Protein AF-A0A4Y3VEK3-F1 (afdb_monomer)

Nearest PDB structures (foldseek):
  3l9f-assembly2_C  TM=2.224E-01  e=5.354E+00  Streptococcus mutans UA159
  4zhx-assembly1_B  TM=2.321E-01  e=6.112E+00  Homo sapiens
  6c9j-assembly1_B  TM=2.229E-01  e=9.713E+00  Homo sapiens

Sequence (90 aa):
MKVATQDPARLRDVLAGPGVDITGQVGSAELHVTGLTAREIGLKAAEHGIPLFELSARTVSLEQAFMDLTRDAVEYHGTTTATDTLGSVA

Mean predicted aligned error: 11.64 Å

Secondary structure (DSSP, 8-state):
-EEEES-HHHHHHHH--TT-EEEE-TT-SEEEEESS-HHHHHHHHHHTT--EEEEE-----HHHHHHHHHTT------------------

Organism: NCBI:txid284043

pLDDT: mean 84.43, std 18.0, range [42.12, 98.5]

Structure (mmCIF, N/CA/C/O backbone):
data_AF-A0A4Y3VEK3-F1
#
_entry.id   AF-A0A4Y3VEK3-F1
#
loop_
_atom_site.group_PDB
_atom_site.id
_atom_site.type_symbol
_atom_site.label_atom_id
_atom_site.label_alt_id
_atom_site.label_comp_id
_atom_site.label_asym_id
_atom_site.label_entity_id
_atom_site.label_seq_id
_atom_site.pdbx_PDB_ins_code
_atom_site.Cartn_x
_atom_site.Cartn_y
_atom_site.Cartn_z
_atom_site.occupancy
_atom_site.B_iso_or_equiv
_atom_site.auth_seq_id
_atom_site.auth_comp_id
_atom_site.auth_asym_id
_atom_site.auth_atom_id
_atom_site.pdbx_PDB_model_num
ATOM 1 N N . MET A 1 1 ? -2.956 -0.395 2.949 1.00 95.25 1 MET A N 1
ATOM 2 C CA . MET A 1 1 ? -1.481 -0.390 2.998 1.00 95.25 1 MET A CA 1
ATOM 3 C C . MET A 1 1 ? -0.982 0.857 2.305 1.00 95.25 1 MET A C 1
ATOM 5 O O . MET A 1 1 ? -1.508 1.178 1.244 1.00 95.25 1 MET A O 1
ATOM 9 N N . LYS A 1 2 ? -0.033 1.572 2.904 1.00 96.44 2 LYS A N 1
ATOM 10 C CA . LYS A 1 2 ? 0.682 2.664 2.241 1.00 96.44 2 LYS A CA 1
ATOM 11 C C . LYS A 1 2 ? 1.963 2.093 1.642 1.00 96.44 2 LYS A C 1
ATOM 13 O O . LYS A 1 2 ? 2.649 1.310 2.299 1.00 96.44 2 LYS A O 1
ATOM 18 N N . VAL A 1 3 ? 2.233 2.427 0.387 1.00 97.69 3 VAL A N 1
ATOM 19 C CA . VAL A 1 3 ? 3.368 1.897 -0.372 1.00 97.69 3 VAL A CA 1
ATOM 20 C C . VAL A 1 3 ? 4.023 3.035 -1.135 1.00 97.69 3 VAL A C 1
ATOM 22 O O . VAL A 1 3 ? 3.316 3.854 -1.714 1.00 97.69 3 VAL 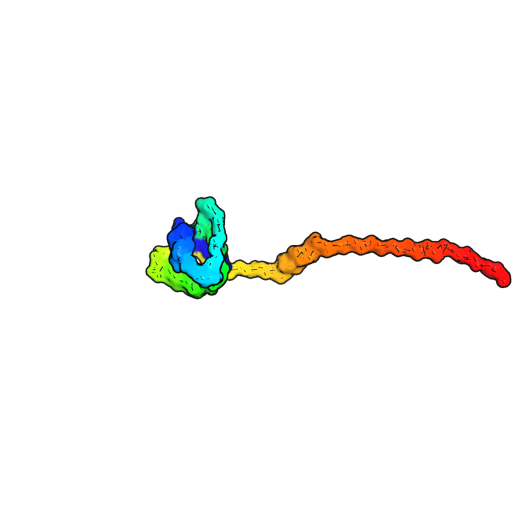A O 1
ATOM 25 N N . ALA A 1 4 ? 5.351 3.081 -1.167 1.00 98.00 4 ALA A N 1
ATOM 26 C CA . ALA A 1 4 ? 6.097 4.044 -1.974 1.00 98.00 4 ALA A CA 1
ATOM 27 C C . ALA A 1 4 ? 7.155 3.327 -2.814 1.00 98.00 4 ALA A C 1
ATOM 29 O O . ALA A 1 4 ? 7.834 2.428 -2.318 1.00 98.00 4 ALA A O 1
ATOM 30 N N . THR A 1 5 ? 7.302 3.709 -4.079 1.00 98.12 5 THR A N 1
ATOM 31 C CA . THR A 1 5 ? 8.252 3.089 -5.017 1.00 98.12 5 THR A CA 1
ATOM 32 C C . THR A 1 5 ? 8.674 4.071 -6.111 1.00 98.12 5 THR A C 1
ATOM 34 O O . THR A 1 5 ? 7.978 5.048 -6.374 1.00 98.12 5 THR A O 1
ATOM 37 N N . GLN A 1 6 ? 9.800 3.803 -6.777 1.00 96.75 6 GLN A N 1
ATOM 38 C CA . GLN A 1 6 ? 10.232 4.567 -7.954 1.00 96.75 6 GLN A CA 1
ATOM 39 C C . GLN A 1 6 ? 9.279 4.442 -9.149 1.00 96.75 6 GLN A C 1
ATOM 41 O O . GLN A 1 6 ? 9.234 5.346 -9.976 1.00 96.75 6 GLN A O 1
ATOM 46 N N . ASP A 1 7 ? 8.548 3.327 -9.256 1.00 96.88 7 ASP A N 1
ATOM 47 C CA . ASP A 1 7 ? 7.681 3.034 -10.400 1.00 96.88 7 ASP A CA 1
ATOM 48 C C . ASP A 1 7 ? 6.267 2.642 -9.931 1.00 96.88 7 ASP A C 1
ATOM 50 O O . ASP A 1 7 ? 5.906 1.459 -9.880 1.00 96.88 7 ASP A O 1
ATOM 54 N N . PRO A 1 8 ? 5.457 3.635 -9.522 1.00 97.38 8 PRO A N 1
ATOM 55 C CA . PRO A 1 8 ? 4.110 3.400 -9.014 1.00 97.38 8 PRO A CA 1
ATOM 56 C C . PRO A 1 8 ? 3.172 2.874 -10.105 1.00 97.38 8 PRO A C 1
ATOM 58 O O . PRO A 1 8 ? 2.261 2.114 -9.794 1.00 97.38 8 PRO A O 1
ATOM 61 N N . ALA A 1 9 ? 3.385 3.227 -11.375 1.00 96.44 9 ALA A N 1
ATOM 62 C CA . ALA A 1 9 ? 2.577 2.716 -12.480 1.00 96.44 9 ALA A CA 1
ATOM 63 C C . ALA A 1 9 ? 2.763 1.202 -12.634 1.00 96.44 9 ALA A C 1
ATOM 65 O O . ALA A 1 9 ? 1.794 0.449 -12.547 1.00 96.44 9 ALA A O 1
ATOM 66 N N . ARG A 1 10 ? 4.013 0.740 -12.733 1.00 97.50 10 ARG A N 1
ATOM 67 C CA . ARG A 1 10 ? 4.312 -0.690 -12.841 1.00 97.50 10 ARG A CA 1
ATOM 68 C C . ARG A 1 10 ? 3.866 -1.470 -11.610 1.00 97.50 10 ARG A C 1
ATOM 70 O O . ARG A 1 10 ? 3.390 -2.594 -11.738 1.00 97.50 10 ARG A O 1
ATOM 77 N N . LEU A 1 11 ? 3.988 -0.881 -10.418 1.00 98.12 11 LEU A N 1
ATOM 78 C CA . LEU A 1 11 ? 3.495 -1.515 -9.198 1.00 98.12 11 LEU A CA 1
ATOM 79 C C . LEU A 1 11 ? 1.965 -1.677 -9.212 1.00 98.12 11 LEU A C 1
ATOM 81 O O . LEU A 1 11 ? 1.466 -2.712 -8.779 1.00 98.12 11 LEU A O 1
ATOM 85 N N . ARG A 1 12 ? 1.208 -0.702 -9.732 1.00 97.50 12 ARG A N 1
ATOM 86 C CA . ARG A 1 12 ? -0.255 -0.834 -9.881 1.00 97.50 12 ARG A CA 1
ATOM 87 C C . ARG A 1 12 ? -0.615 -2.020 -10.764 1.00 97.50 12 ARG A C 1
ATOM 89 O O . ARG A 1 12 ? -1.471 -2.807 -10.374 1.00 97.50 12 ARG A O 1
ATOM 96 N N . ASP A 1 13 ? 0.067 -2.170 -11.892 1.00 97.38 13 ASP A N 1
ATOM 97 C CA . ASP A 1 13 ? -0.227 -3.230 -12.856 1.00 97.38 13 ASP A CA 1
ATOM 98 C C . ASP A 1 13 ? 0.002 -4.629 -12.268 1.00 97.38 13 ASP A C 1
ATOM 100 O O . ASP A 1 13 ? -0.836 -5.513 -12.433 1.00 97.38 13 ASP A O 1
ATOM 104 N N . VAL A 1 14 ? 1.095 -4.839 -11.524 1.00 97.88 14 VAL A N 1
ATOM 105 C CA . VAL A 1 14 ? 1.410 -6.164 -10.941 1.00 97.88 14 VAL A CA 1
ATOM 106 C C . VAL A 1 14 ? 0.541 -6.527 -9.732 1.00 97.88 14 VAL A C 1
ATOM 108 O O . VAL A 1 14 ? 0.376 -7.708 -9.402 1.00 97.88 14 VAL A O 1
ATOM 111 N N . LEU A 1 15 ? 0.006 -5.521 -9.036 1.00 98.00 15 LEU A N 1
ATOM 112 C CA . LEU A 1 15 ? -0.887 -5.714 -7.894 1.00 98.00 15 LEU A CA 1
ATOM 113 C C . LEU A 1 15 ? -2.357 -5.831 -8.315 1.00 98.00 15 LEU A C 1
ATOM 115 O O . LEU A 1 15 ? -3.158 -6.327 -7.523 1.00 98.00 15 LEU A O 1
ATOM 119 N N . ALA A 1 16 ? -2.714 -5.393 -9.526 1.00 96.75 16 ALA A N 1
ATOM 120 C CA . ALA A 1 16 ? -4.082 -5.412 -10.018 1.00 96.75 16 ALA A CA 1
ATOM 121 C C . ALA A 1 16 ? -4.669 -6.831 -10.009 1.00 96.75 16 ALA A C 1
ATOM 123 O O . ALA A 1 16 ? -4.046 -7.808 -10.429 1.00 96.75 16 ALA A O 1
ATOM 124 N N . GLY A 1 17 ? -5.904 -6.940 -9.532 1.00 95.62 17 GLY A N 1
ATOM 125 C CA . GLY A 1 17 ? -6.613 -8.204 -9.456 1.00 95.62 17 GLY A CA 1
ATOM 126 C C . GLY A 1 17 ? -7.974 -8.057 -8.781 1.00 95.62 17 GLY A C 1
ATOM 127 O O . GLY A 1 17 ? -8.314 -6.977 -8.290 1.00 95.62 17 GLY A O 1
ATOM 128 N N . PRO A 1 18 ? -8.774 -9.133 -8.752 1.00 95.75 18 PRO A N 1
ATOM 129 C CA . PRO A 1 18 ? -10.074 -9.122 -8.095 1.00 95.75 18 PRO A CA 1
ATOM 130 C C . PRO A 1 18 ? -9.955 -8.726 -6.617 1.00 95.75 18 PRO A C 1
ATOM 132 O O . PRO A 1 18 ? -9.146 -9.291 -5.887 1.00 95.75 18 PRO A O 1
ATOM 135 N N . GLY A 1 19 ? -10.772 -7.765 -6.178 1.00 96.12 19 GLY A N 1
ATOM 136 C CA . GLY A 1 19 ? -10.811 -7.317 -4.781 1.00 96.12 19 GLY A CA 1
ATOM 137 C C . GLY A 1 19 ? -9.657 -6.407 -4.346 1.00 96.12 19 GLY A C 1
ATOM 138 O O . GLY A 1 19 ? -9.610 -6.039 -3.175 1.00 96.12 19 GLY A O 1
ATOM 139 N N . VAL A 1 20 ? -8.759 -6.022 -5.259 1.00 97.75 20 VAL A N 1
ATOM 140 C CA . VAL A 1 20 ? -7.676 -5.069 -4.985 1.00 97.75 20 VAL A CA 1
ATOM 141 C C . VAL A 1 20 ? -8.084 -3.685 -5.476 1.00 97.75 20 VAL A C 1
ATOM 143 O O . VAL A 1 20 ? -8.350 -3.501 -6.662 1.00 97.75 20 VAL A O 1
ATOM 146 N N . ASP A 1 21 ? -8.091 -2.705 -4.576 1.00 97.69 21 ASP A N 1
ATOM 147 C CA . ASP A 1 21 ? -8.243 -1.293 -4.933 1.00 97.69 21 ASP A CA 1
ATOM 148 C C . ASP A 1 21 ? -6.936 -0.547 -4.659 1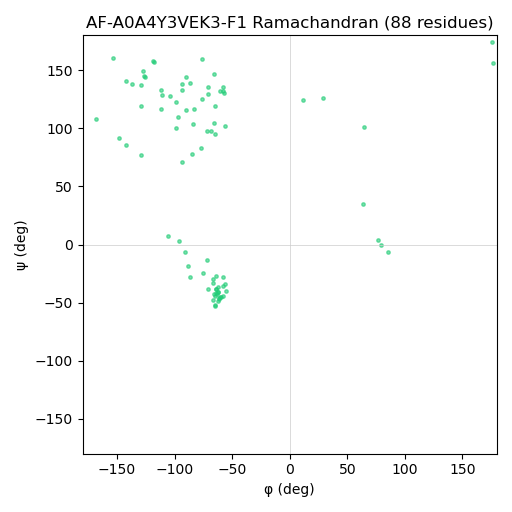.00 97.69 21 ASP A C 1
ATOM 150 O O . ASP A 1 21 ? -6.296 -0.724 -3.616 1.00 97.69 21 ASP A O 1
ATOM 154 N N . ILE A 1 22 ? -6.514 0.253 -5.639 1.00 97.50 22 ILE A N 1
ATOM 155 C CA . ILE A 1 22 ? -5.261 0.999 -5.589 1.00 97.50 22 ILE A CA 1
ATOM 156 C C . ILE A 1 22 ? -5.547 2.452 -5.931 1.00 97.50 22 ILE A C 1
ATOM 158 O O . ILE A 1 22 ? -5.953 2.782 -7.045 1.00 97.50 22 ILE A O 1
ATOM 162 N N . THR A 1 23 ? -5.255 3.352 -5.005 1.00 96.81 23 THR A N 1
ATOM 163 C CA . THR A 1 23 ? -5.387 4.801 -5.186 1.00 96.81 23 THR A CA 1
ATOM 164 C C . THR A 1 23 ? -4.023 5.472 -5.062 1.00 96.81 23 THR A C 1
ATOM 166 O O . THR A 1 23 ? -3.072 4.908 -4.524 1.00 96.81 23 THR A O 1
ATOM 169 N N . GLY A 1 24 ? -3.874 6.656 -5.645 1.00 94.62 24 GLY A N 1
ATOM 170 C CA . GLY A 1 24 ? -2.615 7.400 -5.651 1.00 94.62 24 GLY A CA 1
ATOM 171 C C . GLY A 1 24 ? -2.749 8.677 -6.467 1.00 94.62 24 GLY A C 1
ATOM 172 O O . GLY A 1 24 ? -3.624 8.765 -7.327 1.00 94.62 24 GLY A O 1
ATOM 173 N N . GLN A 1 25 ? -1.899 9.661 -6.182 1.00 93.56 25 GLN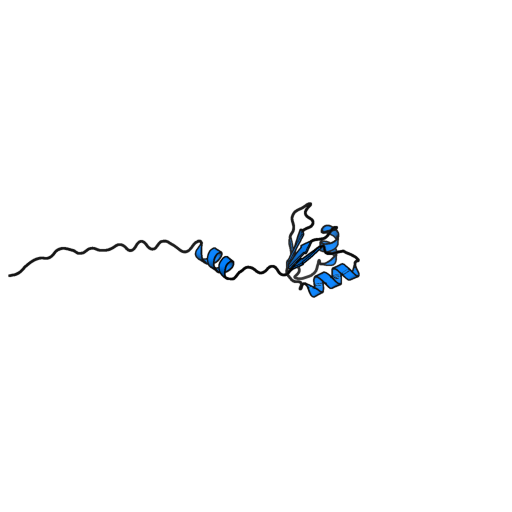 A N 1
ATOM 174 C CA . GLN A 1 25 ? -1.870 10.918 -6.927 1.00 93.56 25 GLN A CA 1
ATOM 175 C C . GLN A 1 25 ? -0.972 10.777 -8.160 1.00 93.56 25 GLN A C 1
ATOM 177 O O . GLN A 1 25 ? 0.110 10.195 -8.076 1.00 93.56 25 GLN A O 1
ATOM 182 N N . VAL A 1 26 ? -1.390 11.335 -9.298 1.00 88.12 26 VAL A N 1
ATOM 183 C CA . VAL A 1 26 ? -0.570 11.331 -10.521 1.00 88.12 26 VAL A CA 1
ATOM 184 C C . VAL A 1 26 ? 0.751 12.061 -10.261 1.00 88.12 26 VAL A C 1
ATOM 186 O O . VAL A 1 26 ? 0.763 13.154 -9.701 1.00 88.12 26 VAL A O 1
ATOM 189 N N . GLY A 1 27 ? 1.868 11.444 -10.654 1.00 89.75 27 GLY A N 1
ATOM 190 C CA . GLY A 1 27 ? 3.215 11.979 -10.423 1.00 89.75 27 GLY A CA 1
ATOM 191 C C . GLY A 1 27 ? 3.763 11.762 -9.006 1.00 89.75 27 GLY A C 1
ATOM 192 O O . GLY A 1 27 ? 4.898 12.147 -8.743 1.00 89.75 27 GLY A O 1
ATOM 193 N N . SER A 1 28 ? 3.002 11.133 -8.104 1.00 95.25 28 SER A N 1
ATOM 194 C CA . SER A 1 28 ? 3.496 10.718 -6.787 1.00 95.25 28 SER A CA 1
ATOM 195 C C . SER A 1 28 ? 4.077 9.308 -6.829 1.00 95.25 28 SER A C 1
ATOM 197 O O . SER A 1 28 ? 3.532 8.429 -7.491 1.00 95.25 28 SER A O 1
ATOM 199 N N . ALA A 1 29 ? 5.137 9.081 -6.053 1.00 96.50 29 ALA A N 1
ATOM 200 C CA . ALA A 1 29 ? 5.693 7.755 -5.777 1.00 96.50 29 ALA A CA 1
ATOM 201 C C . ALA A 1 29 ? 4.802 6.906 -4.846 1.00 96.50 29 ALA A C 1
ATOM 203 O O . ALA A 1 29 ? 5.037 5.706 -4.695 1.00 96.50 29 ALA A O 1
ATOM 204 N N . GLU A 1 30 ? 3.811 7.520 -4.192 1.00 97.50 30 GLU A N 1
ATOM 205 C CA . GLU A 1 30 ? 2.974 6.878 -3.179 1.00 97.50 30 GLU A CA 1
ATOM 206 C C . GLU A 1 30 ? 1.672 6.298 -3.738 1.00 97.50 30 GLU A C 1
ATOM 208 O O . GLU A 1 30 ? 0.931 6.939 -4.490 1.00 97.50 30 GLU A O 1
ATOM 213 N N . LEU A 1 31 ? 1.345 5.101 -3.256 1.00 97.56 31 LEU A N 1
ATOM 214 C CA . LEU A 1 31 ? 0.105 4.384 -3.498 1.00 97.56 31 LEU A CA 1
ATOM 215 C C . LEU A 1 31 ? -0.541 3.959 -2.179 1.00 97.56 31 LEU A C 1
ATOM 217 O O . LEU A 1 31 ? 0.124 3.628 -1.194 1.00 97.56 31 LEU A O 1
ATOM 221 N N . HIS A 1 32 ? -1.864 3.896 -2.197 1.00 97.06 32 HIS A N 1
ATOM 222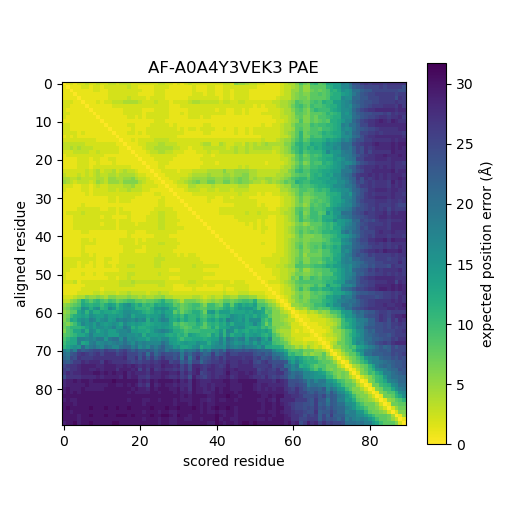 C CA . HIS A 1 32 ? -2.670 3.271 -1.165 1.00 97.06 32 HIS A CA 1
ATOM 223 C C . HIS A 1 32 ? -3.326 2.028 -1.746 1.00 97.06 32 HIS A C 1
ATOM 225 O O . HIS A 1 32 ? -4.120 2.123 -2.674 1.00 97.06 32 HIS A O 1
ATOM 231 N N . VAL A 1 33 ? -2.982 0.870 -1.193 1.00 97.25 33 VAL A N 1
ATOM 232 C CA . VAL A 1 33 ? -3.470 -0.437 -1.643 1.00 97.25 33 VAL A CA 1
ATOM 233 C C . VAL A 1 33 ? -4.399 -1.016 -0.584 1.00 97.25 33 VAL A C 1
ATOM 235 O O . VAL A 1 33 ? -4.029 -1.100 0.593 1.00 97.25 33 VAL A O 1
ATOM 238 N N . THR A 1 34 ? -5.590 -1.437 -0.982 1.00 96.62 34 THR A N 1
ATOM 239 C CA . THR A 1 34 ? -6.525 -2.215 -0.161 1.00 96.62 34 THR A CA 1
ATOM 240 C C . THR A 1 34 ? -6.783 -3.573 -0.817 1.00 96.62 34 THR A C 1
ATOM 242 O O . THR A 1 34 ? -6.514 -3.754 -2.001 1.00 96.62 34 THR A O 1
ATOM 245 N N . GLY A 1 35 ? -7.215 -4.561 -0.030 1.00 96.12 35 GLY A N 1
ATOM 246 C CA . GLY A 1 35 ? -7.422 -5.933 -0.514 1.00 96.12 35 GLY A CA 1
ATOM 247 C C . GLY A 1 35 ? -6.176 -6.826 -0.518 1.00 96.12 35 GLY A C 1
ATOM 248 O O . GLY A 1 35 ? -6.307 -8.024 -0.728 1.00 96.12 35 GLY A O 1
ATOM 249 N N . LEU A 1 36 ? -4.990 -6.278 -0.223 1.00 97.25 36 LEU A N 1
ATOM 250 C CA . LEU A 1 36 ? -3.747 -7.040 -0.066 1.00 97.25 36 LEU A CA 1
ATOM 251 C C . LEU A 1 36 ? -3.064 -6.742 1.270 1.00 97.25 36 LEU A C 1
ATOM 253 O O . LEU A 1 36 ? -3.056 -5.608 1.764 1.00 97.25 36 LEU A O 1
ATOM 257 N N . THR A 1 37 ? -2.437 -7.769 1.829 1.00 96.38 37 THR A N 1
ATOM 258 C CA . THR A 1 37 ? -1.538 -7.665 2.978 1.00 96.38 37 THR A CA 1
ATOM 259 C C . THR A 1 37 ? -0.182 -7.095 2.566 1.00 96.38 37 THR A C 1
ATOM 261 O O . THR A 1 37 ? 0.235 -7.182 1.410 1.00 96.38 37 THR A O 1
ATOM 264 N N . ALA A 1 38 ? 0.570 -6.563 3.535 1.00 97.06 38 ALA A N 1
ATOM 265 C CA . ALA A 1 38 ? 1.950 -6.145 3.294 1.00 97.06 38 ALA A CA 1
ATOM 266 C C . ALA A 1 38 ? 2.801 -7.297 2.725 1.00 97.06 38 ALA A C 1
ATOM 268 O O . ALA A 1 38 ? 3.571 -7.098 1.792 1.00 97.06 38 ALA A O 1
ATOM 269 N N . ARG A 1 39 ? 2.620 -8.527 3.223 1.00 97.62 39 ARG A N 1
ATOM 270 C CA . ARG A 1 39 ? 3.382 -9.688 2.747 1.00 97.62 39 ARG A CA 1
ATOM 271 C C . ARG A 1 39 ? 3.153 -9.967 1.260 1.00 97.62 39 ARG A C 1
ATOM 273 O O . ARG A 1 39 ? 4.121 -10.184 0.540 1.00 97.62 39 ARG A O 1
ATOM 280 N N . GLU A 1 40 ? 1.902 -9.941 0.807 1.00 97.94 40 GLU A N 1
ATOM 281 C CA . GLU A 1 40 ? 1.550 -10.177 -0.602 1.00 97.94 40 GLU A CA 1
ATOM 282 C C . GLU A 1 40 ? 2.098 -9.080 -1.515 1.00 97.94 40 GLU A C 1
ATOM 284 O O . GLU A 1 40 ? 2.657 -9.381 -2.568 1.00 97.94 40 GLU A O 1
ATOM 289 N N . ILE A 1 41 ? 1.993 -7.816 -1.090 1.00 98.25 41 ILE A N 1
ATOM 290 C CA . ILE A 1 41 ? 2.538 -6.673 -1.833 1.00 98.25 41 ILE A CA 1
ATOM 291 C C . ILE A 1 41 ? 4.058 -6.796 -1.958 1.00 98.25 41 ILE A C 1
ATOM 293 O O . ILE A 1 41 ? 4.598 -6.666 -3.054 1.00 98.25 41 ILE A O 1
ATOM 297 N N . GLY A 1 42 ? 4.747 -7.065 -0.846 1.00 98.12 42 GLY A N 1
ATOM 298 C CA . GLY A 1 42 ? 6.202 -7.192 -0.821 1.00 98.12 42 GLY A CA 1
ATOM 299 C C . GLY A 1 42 ? 6.704 -8.346 -1.686 1.00 98.12 42 GLY A C 1
ATOM 300 O O . GLY A 1 42 ? 7.681 -8.177 -2.411 1.00 98.12 42 GLY A O 1
ATOM 301 N N . LEU A 1 43 ? 6.013 -9.491 -1.660 1.00 98.50 43 LEU A N 1
ATOM 302 C CA . LEU A 1 43 ? 6.373 -10.647 -2.480 1.00 98.50 43 LEU A CA 1
ATOM 303 C C . LEU A 1 43 ? 6.218 -10.343 -3.974 1.00 98.50 43 LEU A C 1
ATOM 305 O O . LEU A 1 43 ? 7.186 -10.483 -4.716 1.00 98.50 43 LEU A O 1
ATOM 309 N N . LYS A 1 44 ? 5.052 -9.836 -4.397 1.00 98.19 44 LYS A N 1
ATOM 310 C CA . LYS A 1 44 ? 4.806 -9.454 -5.797 1.00 98.19 44 LYS A CA 1
ATOM 311 C C . LYS A 1 44 ? 5.804 -8.401 -6.279 1.00 98.19 44 LYS A C 1
ATOM 313 O O . LYS A 1 44 ? 6.358 -8.514 -7.367 1.00 98.19 44 LYS A O 1
ATOM 318 N N . ALA A 1 45 ? 6.079 -7.381 -5.466 1.00 98.31 45 ALA A N 1
ATOM 319 C CA . ALA A 1 45 ? 7.061 -6.360 -5.817 1.00 98.31 45 ALA A CA 1
ATOM 320 C C . ALA A 1 45 ? 8.461 -6.966 -6.022 1.00 98.31 45 ALA A C 1
ATOM 322 O O . ALA A 1 45 ? 9.113 -6.668 -7.024 1.00 98.31 45 ALA A O 1
ATOM 323 N N . ALA A 1 46 ? 8.896 -7.858 -5.127 1.00 98.38 46 ALA A N 1
ATOM 324 C CA . ALA A 1 46 ? 10.187 -8.532 -5.225 1.00 98.38 46 ALA A CA 1
ATOM 325 C C . ALA A 1 46 ? 10.285 -9.446 -6.458 1.00 98.38 46 ALA A C 1
ATOM 327 O O . ALA A 1 46 ? 11.279 -9.377 -7.179 1.00 98.38 46 ALA A O 1
ATOM 328 N N . GLU A 1 47 ? 9.249 -10.238 -6.746 1.00 98.38 47 GLU A N 1
ATOM 329 C CA . GLU A 1 47 ? 9.165 -11.105 -7.935 1.00 98.38 47 GLU A CA 1
ATOM 330 C C . GLU A 1 47 ? 9.337 -10.320 -9.243 1.00 98.38 47 GLU A C 1
ATOM 332 O O . GLU A 1 47 ? 9.937 -10.810 -10.199 1.00 98.38 47 GLU A O 1
ATOM 337 N N . HIS A 1 48 ? 8.862 -9.074 -9.275 1.00 98.12 48 HIS A N 1
ATOM 338 C CA . HIS A 1 48 ? 8.977 -8.187 -10.431 1.00 98.12 48 HIS A CA 1
ATOM 339 C C . HIS A 1 48 ? 10.175 -7.222 -10.364 1.00 98.12 48 HIS A C 1
ATOM 341 O O . HIS A 1 48 ? 10.348 -6.396 -11.268 1.00 98.12 48 HIS A O 1
ATOM 347 N N . GLY A 1 49 ? 11.021 -7.302 -9.333 1.00 97.88 49 GLY A N 1
ATOM 348 C CA . GLY A 1 49 ? 12.177 -6.417 -9.162 1.00 97.88 49 GLY A CA 1
ATOM 349 C C . GLY A 1 49 ? 11.794 -4.945 -8.979 1.00 97.88 49 GLY A C 1
ATOM 350 O O . GLY A 1 49 ? 12.475 -4.058 -9.492 1.00 97.88 49 GLY A O 1
ATOM 351 N N . ILE A 1 50 ? 10.673 -4.674 -8.311 1.00 98.38 50 ILE A N 1
ATOM 352 C CA . ILE A 1 50 ? 10.191 -3.325 -8.004 1.00 98.38 50 ILE A CA 1
ATOM 3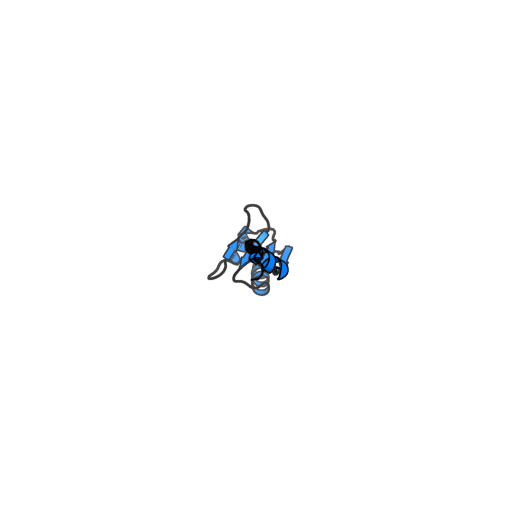53 C C . ILE A 1 50 ? 10.627 -2.978 -6.573 1.00 98.38 50 ILE A C 1
ATOM 355 O O . ILE A 1 50 ? 10.093 -3.550 -5.622 1.00 98.38 50 ILE A O 1
ATOM 359 N N . PRO A 1 51 ? 11.586 -2.057 -6.376 1.00 97.88 51 PRO A N 1
ATOM 360 C CA . PRO A 1 51 ? 12.005 -1.670 -5.038 1.00 97.88 51 PRO A CA 1
ATOM 361 C C . PRO A 1 51 ? 10.910 -0.856 -4.349 1.00 97.88 51 PRO A C 1
ATOM 363 O O . PRO A 1 51 ? 10.330 0.059 -4.940 1.00 97.88 51 PRO A O 1
ATOM 366 N N . LEU A 1 52 ? 10.657 -1.177 -3.083 1.00 98.25 52 LEU A N 1
ATOM 367 C CA . LEU A 1 52 ? 9.745 -0.435 -2.222 1.00 98.25 52 LEU A CA 1
ATOM 368 C C . LEU A 1 52 ? 10.563 0.410 -1.244 1.00 98.25 52 LEU A C 1
ATOM 370 O O . LEU A 1 52 ? 11.439 -0.106 -0.554 1.00 98.25 52 LEU A O 1
ATOM 374 N N . PHE A 1 53 ? 10.270 1.703 -1.189 1.00 97.69 53 PHE A N 1
ATOM 37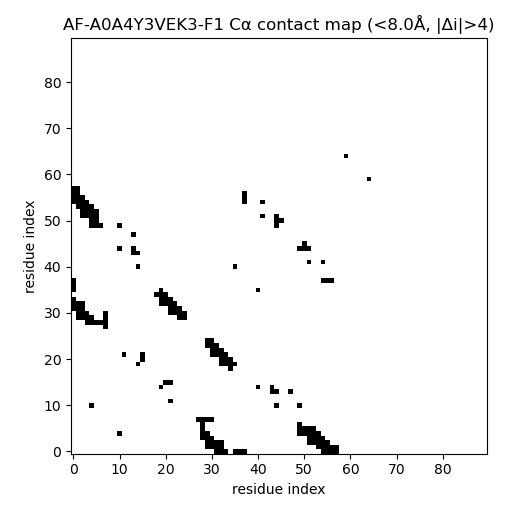5 C CA . PHE A 1 53 ? 10.838 2.639 -0.216 1.00 97.69 53 PHE A CA 1
ATOM 376 C C . PHE A 1 53 ? 10.025 2.658 1.078 1.00 97.69 53 PHE A C 1
A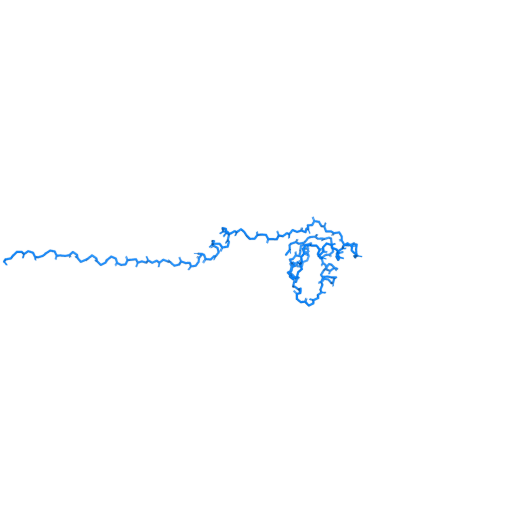TOM 378 O O . PHE A 1 53 ? 10.557 2.916 2.152 1.00 97.69 53 PHE A O 1
ATOM 385 N N . GLU A 1 54 ? 8.732 2.354 0.970 1.00 97.62 54 GLU A N 1
ATOM 386 C CA . GLU A 1 54 ? 7.817 2.217 2.093 1.00 97.62 54 GLU A CA 1
ATOM 387 C C . GLU A 1 54 ? 6.846 1.071 1.817 1.00 97.62 54 GLU A C 1
ATOM 389 O O . GLU A 1 54 ? 6.358 0.911 0.697 1.00 97.62 54 GLU A O 1
ATOM 394 N N . LEU A 1 55 ? 6.544 0.301 2.859 1.00 97.81 55 LEU A N 1
ATOM 395 C CA . LEU A 1 55 ? 5.445 -0.650 2.888 1.00 97.81 55 LEU A CA 1
ATOM 396 C C . LEU A 1 55 ? 4.926 -0.734 4.323 1.00 97.81 55 LEU A C 1
ATOM 398 O O . LEU A 1 55 ? 5.448 -1.487 5.145 1.00 97.81 55 LEU A O 1
ATOM 402 N N . SER A 1 56 ? 3.929 0.086 4.637 1.00 95.25 56 SER A N 1
ATOM 403 C CA . SER A 1 56 ? 3.453 0.280 6.003 1.00 95.25 56 SER A CA 1
ATOM 404 C C . SER A 1 56 ? 1.948 0.035 6.119 1.00 95.25 56 SER A C 1
ATOM 406 O O . SER A 1 56 ? 1.138 0.329 5.224 1.00 95.25 56 SER A O 1
ATOM 408 N N . ALA A 1 57 ? 1.549 -0.543 7.252 1.00 90.00 57 ALA A N 1
ATOM 409 C CA . ALA A 1 57 ? 0.148 -0.578 7.623 1.00 90.00 57 ALA A CA 1
ATOM 410 C C . ALA A 1 57 ? -0.285 0.839 8.006 1.00 90.00 57 ALA A C 1
ATOM 412 O O . ALA A 1 57 ? 0.357 1.501 8.817 1.00 90.00 57 ALA A O 1
ATOM 413 N N . ARG A 1 58 ? -1.394 1.300 7.426 1.00 79.44 58 ARG A N 1
ATOM 414 C CA . ARG A 1 58 ? -1.995 2.570 7.820 1.00 79.44 58 ARG A CA 1
ATOM 415 C C . ARG A 1 58 ? -2.870 2.290 9.038 1.00 79.44 58 ARG A C 1
ATOM 417 O O . ARG A 1 58 ? -3.932 1.693 8.898 1.00 79.44 58 ARG A O 1
ATOM 424 N N . THR A 1 59 ? -2.406 2.656 10.224 1.00 70.88 59 THR A N 1
ATOM 425 C CA . THR A 1 59 ? -3.219 2.619 11.442 1.00 70.88 59 THR A CA 1
ATOM 426 C C . THR A 1 59 ? -3.920 3.956 11.599 1.00 70.88 59 THR A C 1
ATOM 428 O O . THR A 1 59 ? -3.264 4.979 11.787 1.00 70.88 59 THR A O 1
ATOM 431 N N . VAL A 1 60 ? -5.248 3.955 11.523 1.00 68.12 60 VAL A N 1
ATOM 432 C CA . VAL A 1 60 ? -6.034 5.073 12.049 1.00 68.12 60 VAL A CA 1
ATOM 433 C C . VAL A 1 60 ? -6.029 4.907 13.564 1.00 68.12 60 VAL A C 1
ATOM 435 O O . VAL A 1 60 ? -6.336 3.819 14.056 1.00 68.12 60 VAL A O 1
ATOM 438 N N . SER A 1 61 ? -5.606 5.930 14.308 1.00 75.00 61 SER A N 1
ATOM 439 C CA . SER A 1 61 ? -5.665 5.846 15.767 1.00 75.00 61 SER A CA 1
ATOM 440 C C . SER A 1 61 ? -7.129 5.778 16.211 1.00 75.00 61 SER A C 1
ATOM 442 O O . SER A 1 61 ? -8.006 6.365 15.576 1.00 75.00 61 SER A O 1
ATOM 444 N N . LEU A 1 62 ? -7.402 5.060 17.305 1.00 77.88 62 LEU A N 1
ATOM 445 C CA . LEU A 1 62 ? -8.751 5.012 17.881 1.00 77.88 62 LEU A CA 1
ATOM 446 C C . LEU A 1 62 ? -9.251 6.409 18.253 1.00 77.88 62 LEU A C 1
ATOM 448 O O . LEU A 1 62 ? -10.424 6.703 18.074 1.00 77.88 62 LEU A O 1
ATOM 452 N N . GLU A 1 63 ? -8.350 7.273 18.716 1.00 80.75 63 GLU A N 1
ATOM 453 C CA . GLU A 1 63 ? -8.646 8.676 18.985 1.00 80.75 63 GLU A CA 1
ATOM 454 C C . GLU A 1 63 ? -9.075 9.416 17.715 1.00 80.75 63 GLU A C 1
ATOM 456 O O . GLU A 1 63 ? -10.102 10.081 17.728 1.00 80.75 63 GLU A O 1
ATOM 461 N N . GLN A 1 64 ? -8.362 9.252 16.597 1.00 75.38 64 GLN A N 1
ATOM 462 C CA . GLN A 1 64 ? -8.739 9.885 15.333 1.00 75.38 64 GLN A CA 1
ATOM 463 C C . GLN A 1 64 ? -10.091 9.364 14.830 1.00 75.38 64 GLN A C 1
ATOM 465 O O . GLN A 1 64 ? -10.929 10.153 14.405 1.00 75.38 64 GLN A O 1
ATOM 470 N N . ALA A 1 65 ? -10.332 8.053 14.937 1.00 77.12 65 ALA A N 1
ATOM 471 C CA . ALA A 1 65 ? -11.614 7.448 14.583 1.00 77.12 65 ALA A CA 1
ATOM 472 C C . ALA A 1 65 ? -12.762 7.947 15.480 1.00 77.12 65 ALA A C 1
ATOM 474 O O . ALA A 1 65 ? -13.867 8.180 14.996 1.00 77.12 65 ALA A O 1
ATOM 475 N N . PHE A 1 66 ? -12.500 8.143 16.775 1.00 78.12 66 PHE A N 1
ATOM 476 C CA . PHE A 1 66 ? -13.453 8.721 17.720 1.00 78.12 66 PHE A CA 1
ATOM 477 C C . PHE A 1 66 ? -13.742 10.191 17.397 1.00 78.12 66 PHE A C 1
ATOM 479 O O . PHE A 1 66 ? -14.904 10.572 17.297 1.00 78.12 66 PHE A O 1
ATOM 486 N N . MET A 1 67 ? -12.704 10.997 17.162 1.00 81.44 67 MET A N 1
ATOM 487 C CA . MET A 1 67 ? -12.837 12.417 16.829 1.00 81.44 67 MET A CA 1
ATOM 488 C C . MET A 1 67 ? -13.591 12.635 15.518 1.00 81.44 67 MET A C 1
ATOM 490 O O . MET A 1 67 ? -14.415 13.542 15.441 1.00 81.44 67 MET A O 1
ATOM 494 N N . ASP A 1 68 ? -13.337 11.817 14.495 1.00 79.38 68 ASP A N 1
ATOM 495 C CA . ASP A 1 68 ? -14.078 11.884 13.233 1.00 79.38 68 ASP A CA 1
ATOM 496 C C . ASP A 1 68 ? -15.555 11.475 13.420 1.00 79.38 68 ASP A C 1
ATOM 498 O O . ASP A 1 68 ? -16.422 12.064 12.783 1.00 79.38 68 ASP A O 1
ATOM 502 N N . LEU A 1 69 ? -15.866 10.539 14.332 1.00 77.44 69 LEU A N 1
ATOM 503 C CA . LEU A 1 69 ? -17.245 10.137 14.655 1.00 77.44 69 LEU A CA 1
ATOM 504 C C . LEU A 1 69 ? -18.015 11.215 15.434 1.00 77.44 69 LEU A C 1
ATOM 506 O O . LEU A 1 69 ? -19.212 11.395 15.218 1.00 77.44 69 LEU A O 1
ATOM 510 N N . THR A 1 70 ? -17.358 11.921 16.356 1.00 77.25 70 THR A N 1
ATOM 511 C CA . THR A 1 70 ? -18.006 12.930 17.211 1.00 77.25 70 THR A CA 1
ATOM 512 C C . THR A 1 70 ? -17.971 14.339 16.627 1.00 77.25 70 THR A C 1
ATOM 514 O O . THR A 1 70 ? -18.581 15.234 17.208 1.00 77.25 70 THR A O 1
ATOM 517 N N . ARG A 1 71 ? -17.276 14.563 15.500 1.00 68.31 71 ARG A N 1
ATOM 518 C CA . ARG A 1 71 ? -17.153 15.890 14.867 1.00 68.31 71 ARG A CA 1
ATOM 519 C C . ARG A 1 71 ? -18.513 16.501 14.502 1.00 68.31 71 ARG A C 1
ATOM 521 O O . ARG A 1 71 ? -18.634 17.719 14.531 1.00 68.31 71 ARG A O 1
ATOM 528 N N . ASP A 1 72 ? -19.522 15.667 14.245 1.00 63.91 72 ASP A N 1
ATOM 529 C CA . ASP A 1 72 ? -20.895 16.079 13.918 1.00 63.91 72 ASP A CA 1
ATOM 530 C C . ASP A 1 72 ? -21.906 15.870 15.077 1.00 63.91 72 ASP A C 1
ATOM 532 O O . ASP A 1 72 ? -23.113 16.051 14.902 1.00 63.91 72 ASP A O 1
ATOM 536 N N . ALA A 1 73 ? -21.454 15.493 16.282 1.00 65.69 73 ALA A N 1
ATOM 537 C CA . ALA A 1 73 ? -22.324 15.181 17.424 1.00 65.69 73 ALA A CA 1
ATOM 538 C C . ALA A 1 73 ? -22.738 16.436 18.237 1.00 65.69 73 ALA A C 1
ATOM 540 O O . ALA A 1 73 ? -22.198 16.725 19.297 1.00 65.69 73 ALA A O 1
ATOM 541 N N . VAL A 1 74 ? -23.706 17.160 17.670 1.00 61.31 74 VAL A N 1
ATOM 542 C CA . VAL A 1 74 ? -24.823 17.977 18.212 1.00 61.31 74 VAL A CA 1
ATOM 543 C C . VAL A 1 74 ? -24.727 18.667 19.594 1.00 61.31 74 VAL A C 1
ATOM 545 O O . VAL A 1 74 ? -24.648 18.040 20.648 1.00 61.31 74 VAL A O 1
ATOM 548 N N . GLU A 1 75 ? -24.978 19.984 19.564 1.00 58.84 75 GLU A N 1
ATOM 549 C CA . GLU A 1 75 ? -25.421 20.830 20.681 1.00 58.84 75 GLU A CA 1
ATOM 550 C C . GLU A 1 75 ? -26.823 20.443 21.195 1.00 58.84 75 GLU A C 1
ATOM 552 O O . GLU A 1 75 ? -27.818 20.577 20.480 1.00 58.84 75 GLU A O 1
ATOM 557 N N . TYR A 1 76 ? -26.941 20.053 22.468 1.00 50.50 76 TYR A N 1
ATOM 558 C CA . TYR A 1 76 ? -28.236 20.008 23.154 1.00 50.50 76 TYR A CA 1
ATOM 559 C C . TYR A 1 76 ? -28.417 21.271 24.005 1.00 50.50 76 TYR A C 1
ATOM 561 O O . TYR A 1 76 ? -27.891 21.374 25.114 1.00 50.50 76 TYR A O 1
ATOM 569 N N . HIS A 1 77 ? -29.174 22.241 23.488 1.00 53.56 77 HIS A N 1
ATOM 570 C CA . HIS A 1 77 ? -29.653 23.381 24.267 1.00 53.56 77 HIS A CA 1
ATOM 571 C C . HIS A 1 77 ? -30.750 22.904 25.228 1.00 53.56 77 HIS A C 1
ATOM 573 O O . HIS A 1 77 ? -31.915 22.763 24.857 1.00 53.56 77 HIS A O 1
ATOM 579 N N . GLY A 1 78 ? -30.375 22.644 26.480 1.00 56.25 78 GLY A N 1
ATOM 580 C CA . GLY A 1 78 ? -31.334 22.433 27.557 1.00 56.25 78 GLY A CA 1
ATOM 581 C C . GLY A 1 78 ? -32.099 23.727 27.825 1.00 56.25 78 GLY A C 1
ATOM 582 O O . GLY A 1 78 ? -31.568 24.651 28.438 1.00 56.25 78 GLY A O 1
ATOM 583 N N . THR A 1 79 ? -33.351 23.811 27.379 1.00 50.62 79 THR A N 1
ATOM 584 C CA . THR A 1 79 ? -34.261 24.868 27.820 1.00 50.62 79 THR A CA 1
ATOM 585 C C . THR A 1 79 ? -34.583 24.640 29.294 1.00 50.62 79 THR A C 1
ATOM 587 O O . THR A 1 79 ? -35.452 23.835 29.638 1.00 50.62 79 THR A O 1
ATOM 590 N N . THR A 1 80 ? -33.872 25.348 30.175 1.00 56.56 80 THR A N 1
ATOM 591 C CA . THR A 1 80 ? -34.280 25.550 31.567 1.00 56.56 80 THR A CA 1
ATOM 592 C C . THR A 1 80 ? -35.665 26.180 31.552 1.00 56.56 80 THR A C 1
ATOM 594 O O . THR A 1 80 ? -35.823 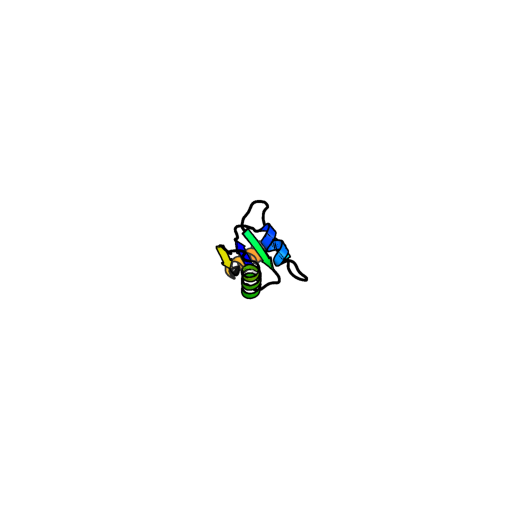27.375 31.314 1.00 56.56 80 THR A O 1
ATOM 597 N N . THR A 1 81 ? -36.686 25.364 31.803 1.00 50.47 81 THR A N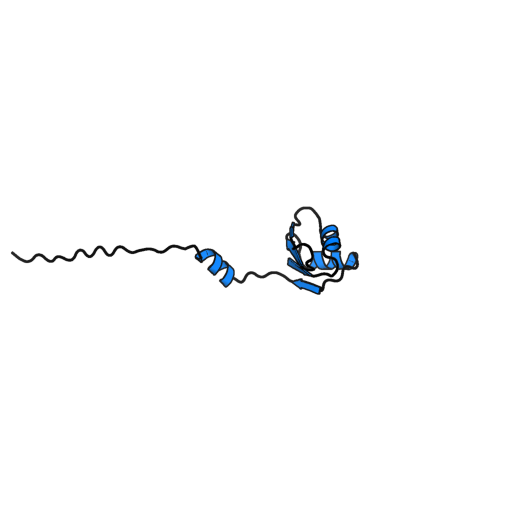 1
ATOM 598 C CA . THR A 1 81 ? -37.997 25.880 32.187 1.00 50.47 81 THR A CA 1
ATOM 599 C C . THR A 1 81 ? -37.876 26.281 33.651 1.00 50.47 81 THR A C 1
ATOM 601 O O . THR A 1 81 ? -38.166 25.500 34.556 1.00 50.47 81 THR A O 1
ATOM 604 N N . ALA A 1 82 ? -37.356 27.487 33.886 1.00 60.69 82 ALA A N 1
ATOM 605 C CA . ALA A 1 82 ? -37.491 28.154 35.168 1.00 60.69 82 ALA A CA 1
ATOM 606 C C . ALA A 1 82 ? -38.984 28.433 35.365 1.00 60.69 82 ALA A C 1
ATOM 608 O O . ALA A 1 82 ? -39.516 29.414 34.855 1.00 60.69 82 ALA A O 1
ATOM 609 N N . THR A 1 83 ? -39.666 27.535 36.073 1.00 48.16 83 THR A N 1
ATOM 610 C CA . THR A 1 83 ? -40.972 27.847 36.655 1.00 48.16 83 THR A CA 1
ATOM 611 C C . THR A 1 83 ? -40.703 28.312 38.078 1.00 48.16 83 THR A C 1
ATOM 613 O O . THR A 1 83 ? -40.924 27.590 39.044 1.00 48.16 83 THR A O 1
ATOM 616 N N . ASP A 1 84 ? -40.122 29.504 38.184 1.00 52.31 84 ASP A N 1
ATOM 617 C CA . ASP A 1 84 ? -40.236 30.307 39.391 1.00 52.31 84 ASP A CA 1
ATOM 618 C C . ASP A 1 84 ? -41.563 31.055 39.286 1.00 52.31 84 ASP A C 1
ATOM 620 O O . ASP A 1 84 ? -41.766 31.806 38.336 1.00 52.31 84 ASP A O 1
ATOM 624 N N . THR A 1 85 ? -42.494 30.793 40.199 1.00 48.59 85 THR A N 1
ATOM 625 C CA . THR A 1 85 ? -43.216 31.846 40.926 1.00 48.59 85 THR A CA 1
ATOM 626 C C . THR A 1 85 ? -43.965 31.190 42.080 1.00 48.59 85 THR A C 1
ATOM 628 O O . THR A 1 85 ? -44.967 30.494 41.911 1.00 48.59 85 THR A O 1
ATOM 631 N N . LEU A 1 86 ? -43.439 31.446 43.271 1.00 57.12 86 LEU A N 1
ATOM 632 C CA . LEU A 1 86 ? -44.081 31.250 44.556 1.00 57.12 86 LEU A CA 1
ATOM 633 C C . LEU A 1 86 ? -45.398 32.046 44.649 1.00 57.12 86 LEU A C 1
ATOM 635 O O . LEU A 1 86 ? -45.417 33.251 44.415 1.00 57.12 86 LEU A O 1
ATOM 639 N N . GLY A 1 87 ? -46.471 31.396 45.098 1.00 42.12 87 GLY A N 1
ATOM 640 C CA . GLY A 1 87 ? -47.670 32.037 45.658 1.00 42.12 87 GLY A CA 1
ATOM 641 C C . GLY A 1 87 ? -48.177 31.171 46.813 1.00 42.12 87 GLY A C 1
ATOM 642 O O . GLY A 1 87 ? -48.778 30.133 46.582 1.00 42.12 87 GLY A O 1
ATOM 643 N N . SER A 1 88 ? -47.653 31.357 48.027 1.00 49.16 88 SER A N 1
ATOM 644 C CA . SER A 1 88 ? -48.177 32.245 49.080 1.00 49.16 88 SER A CA 1
ATOM 645 C C . SER A 1 88 ? -49.555 31.835 49.624 1.00 49.16 88 SER A C 1
ATOM 647 O O . SER A 1 88 ? -50.579 32.119 49.018 1.00 49.16 88 SER A O 1
ATOM 649 N N . VAL A 1 89 ? -49.497 31.202 50.802 1.00 46.03 89 VAL A N 1
ATOM 650 C CA . VAL A 1 89 ? -50.421 31.194 51.956 1.00 46.03 89 VAL A CA 1
ATOM 651 C C . VAL A 1 89 ? -51.832 31.798 51.813 1.00 46.03 89 VAL A C 1
ATOM 653 O O . VAL A 1 89 ? -51.976 32.998 51.585 1.00 46.03 89 VAL A O 1
ATOM 656 N N . ALA A 1 90 ? -52.850 30.985 52.128 1.00 43.94 90 ALA A N 1
ATOM 657 C CA . ALA A 1 90 ? -53.993 31.308 52.998 1.00 43.94 90 ALA A CA 1
ATOM 658 C C . ALA A 1 90 ? -54.717 30.014 53.407 1.00 43.94 90 ALA A C 1
ATOM 660 O O . ALA A 1 90 ? -54.944 29.170 52.512 1.00 43.94 90 ALA A O 1
#

Solvent-accessible surface area (backbone atoms only — not comparable to full-atom values): 5750 Å² total; per-residue (Å²): 61,40,34,26,26,93,52,45,69,64,50,50,62,76,62,60,52,92,75,43,48,76,47,65,55,90,95,45,44,46,36,40,37,43,76,58,54,70,68,58,51,52,49,55,30,54,78,70,72,48,66,68,82,40,79,42,80,75,78,78,50,69,65,58,56,47,52,66,66,50,72,78,65,72,90,80,83,78,78,78,79,77,81,80,79,90,79,82,88,133

Foldseek 3Di:
DKWFFPCVPVLCVLQDDPQWDWDDDPPGRIIDIPPDDLVVSVVSCVVVVTDIPDRDDDDDDPVNVVCVVCVPPDDDDPPPPPPDDDDDDD

Radius of gyration: 26.74 Å; Cα contacts (8 Å, |Δi|>4): 96; chains: 1; bounding box: 66×43×66 Å